Protein AF-A0A968VVR8-F1 (afdb_monomer)

Secondary structure (DSSP, 8-state):
----HHHHHHHTB-GGG-EEPTTS-EESSHHHHHHHHHHHHHHHHHHHHHH-TTS-HHHHHHHHHHHS-HHHHHHHHHHTTGGGT-B--SPTTT-SSHHHHHHHHHHHHH-

Foldseek 3Di:
DPQPVVLLLLLQEDPQNWDADPVRDIGHLQVLLVQLLVVLLVVLLVVLCVVVVPDDPVVSVVVSCVCDDQVNLLVVLVVVVSVVSHDHPDDPPPDSRSSSSSVSSNSSSVD

Nearest PDB structures (foldseek):
  3o2r-assembly2_D  TM=8.745E-01  e=1.462E-06  Campylobacter jejuni subsp. jejuni NCTC 11168 = ATCC 700819
  3rv1-assembly1_B  TM=8.371E-01  e=1.462E-06  Vanderwaltozyma polyspora DSM 70294
  3rv0-assembly1_A  TM=8.445E-01  e=2.412E-06  Vanderwaltozyma polyspora DSM 70294
  3rv1-assembly1_A  TM=8.880E-01  e=5.257E-06  Vanderwaltozyma polyspora DSM 70294
  7qh7-assembly1_c  TM=8.366E-01  e=3.165E-03  Homo sapiens

Solvent-accessible surface area (backbone atoms only — not comparable to full-atom values): 6135 Å² total; per-residue (Å²): 129,86,76,65,64,66,47,57,57,31,13,28,20,36,71,78,46,48,44,77,46,96,88,73,49,71,50,36,14,68,71,28,20,58,49,9,47,54,50,52,53,48,52,51,48,52,51,47,54,71,72,46,76,87,60,55,70,69,58,51,52,53,52,46,50,69,64,66,32,66,67,55,34,24,50,49,21,52,75,74,49,47,67,84,65,47,42,58,70,68,59,92,86,77,62,82,46,66,42,21,48,31,44,26,2,42,51,32,51,72,110

Radius of gyration: 15.8 Å; Cα contacts (8 Å, |Δi|>4): 145; chains: 1; bounding box: 34×26×45 Å

Structure (mmCIF, N/CA/C/O backbone):
data_AF-A0A968VVR8-F1
#
_entry.id   AF-A0A968VVR8-F1
#
loop_
_atom_site.group_PDB
_atom_site.id
_atom_site.type_symbol
_atom_site.label_atom_id
_atom_site.label_alt_id
_atom_site.label_comp_id
_atom_site.label_asym_id
_atom_site.label_entity_id
_atom_site.label_seq_id
_atom_site.pdbx_PDB_ins_code
_atom_site.Cartn_x
_atom_site.Cartn_y
_atom_site.Cartn_z
_atom_site.occupancy
_atom_site.B_iso_or_equiv
_atom_site.auth_seq_id
_atom_site.auth_comp_id
_atom_site.auth_asym_id
_atom_site.auth_atom_id
_atom_site.pdbx_PDB_model_num
ATOM 1 N N . MET A 1 1 ? -15.52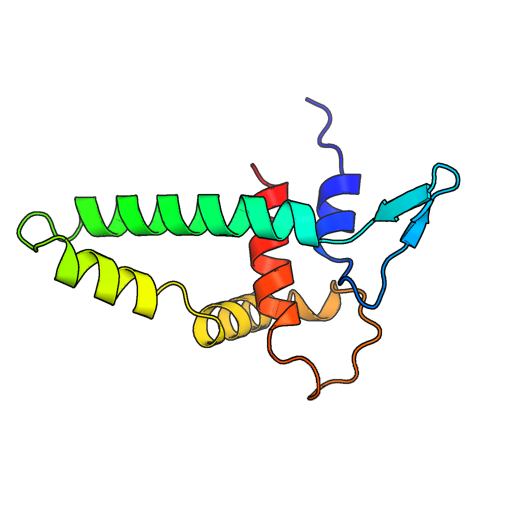3 4.588 -21.141 1.00 41.88 1 MET A N 1
ATOM 2 C CA . MET A 1 1 ? -14.152 5.095 -20.921 1.00 41.88 1 MET A CA 1
ATOM 3 C C . MET A 1 1 ? -13.198 3.975 -21.308 1.00 41.88 1 MET A C 1
ATOM 5 O O . MET A 1 1 ? -13.382 2.887 -20.772 1.00 41.88 1 MET A O 1
ATOM 9 N N . PRO A 1 2 ? -12.269 4.143 -22.263 1.00 47.47 2 PRO A N 1
ATOM 10 C CA . PRO A 1 2 ? -11.299 3.094 -22.547 1.00 47.47 2 PRO A CA 1
ATOM 11 C C . PRO A 1 2 ? -10.415 2.921 -21.311 1.00 47.47 2 PRO A C 1
ATOM 13 O O . PRO A 1 2 ? -9.684 3.829 -20.922 1.00 47.47 2 PRO A O 1
ATOM 16 N N . VAL A 1 3 ? -10.543 1.768 -20.659 1.00 59.25 3 VAL A N 1
ATOM 17 C CA . VAL A 1 3 ? -9.695 1.374 -19.537 1.00 59.25 3 VAL A CA 1
ATOM 18 C C . VAL A 1 3 ? -8.272 1.312 -20.080 1.00 59.25 3 VAL A C 1
ATOM 20 O O . VAL A 1 3 ? -7.976 0.490 -20.944 1.00 59.25 3 VAL A O 1
ATOM 23 N N . ASN A 1 4 ? -7.403 2.227 -19.653 1.00 70.38 4 ASN A N 1
ATOM 24 C CA . ASN A 1 4 ? -6.014 2.232 -20.090 1.00 70.38 4 ASN A CA 1
ATOM 25 C C . ASN A 1 4 ? -5.305 1.020 -19.477 1.00 70.38 4 ASN A C 1
ATOM 27 O O . ASN A 1 4 ? -4.697 1.116 -18.417 1.00 70.38 4 ASN A O 1
ATOM 31 N N . THR A 1 5 ? -5.367 -0.133 -20.146 1.00 77.56 5 THR A N 1
ATOM 32 C CA . THR A 1 5 ? -4.829 -1.411 -19.655 1.00 77.56 5 THR A CA 1
ATOM 33 C C . THR A 1 5 ? -3.334 -1.335 -19.318 1.00 77.56 5 THR A C 1
ATOM 35 O O . THR A 1 5 ? -2.819 -2.128 -18.530 1.00 77.56 5 THR A O 1
ATOM 38 N N . SER A 1 6 ? -2.621 -0.345 -19.872 1.00 85.00 6 SER A N 1
ATOM 39 C CA . SER A 1 6 ? -1.216 -0.085 -19.559 1.00 85.00 6 SER A CA 1
ATOM 40 C C . SER A 1 6 ? -0.984 0.293 -18.092 1.00 85.00 6 SER A C 1
ATOM 42 O O . SER A 1 6 ? 0.123 0.070 -17.593 1.00 85.00 6 SER A O 1
ATOM 44 N N . ILE A 1 7 ? -1.981 0.847 -17.392 1.00 89.75 7 ILE A N 1
ATOM 45 C CA . ILE A 1 7 ? -1.840 1.241 -15.984 1.00 89.75 7 ILE A CA 1
ATOM 46 C C . ILE A 1 7 ? -1.748 0.013 -15.069 1.00 89.75 7 ILE A C 1
ATOM 48 O O . ILE A 1 7 ? -0.841 -0.063 -14.244 1.00 89.75 7 ILE A O 1
ATOM 52 N N . TYR A 1 8 ? -2.558 -1.022 -15.319 1.00 91.25 8 TYR A N 1
ATOM 53 C CA . TYR A 1 8 ? -2.483 -2.295 -14.593 1.00 91.25 8 TYR A CA 1
ATOM 54 C C . TYR A 1 8 ? -1.161 -3.012 -14.843 1.00 91.25 8 TYR A C 1
ATOM 56 O O . TYR A 1 8 ? -0.550 -3.529 -13.916 1.00 91.25 8 TYR A O 1
ATOM 64 N N . ASN A 1 9 ? -0.660 -2.988 -16.081 1.00 91.81 9 ASN A N 1
ATOM 65 C CA . ASN A 1 9 ? 0.671 -3.525 -16.366 1.00 91.81 9 ASN A CA 1
ATOM 66 C C . ASN A 1 9 ? 1.764 -2.781 -15.586 1.00 91.81 9 ASN A C 1
ATOM 68 O O . ASN A 1 9 ? 2.722 -3.405 -15.138 1.00 91.81 9 ASN A O 1
ATOM 72 N N . THR A 1 10 ? 1.615 -1.465 -15.410 1.00 93.31 10 THR A N 1
ATOM 73 C CA . THR A 1 10 ? 2.560 -0.630 -14.655 1.00 93.31 10 THR A CA 1
ATOM 74 C C . THR A 1 10 ? 2.540 -0.954 -13.162 1.00 93.31 10 THR A C 1
ATOM 76 O O . THR A 1 10 ? 3.609 -1.017 -12.556 1.00 93.31 10 THR A O 1
ATOM 79 N N . ALA A 1 11 ? 1.368 -1.259 -12.592 1.00 95.19 11 ALA A N 1
ATOM 80 C CA . ALA A 1 11 ? 1.222 -1.659 -11.189 1.00 95.19 11 ALA A CA 1
ATOM 81 C C . ALA A 1 11 ? 2.085 -2.877 -10.809 1.00 95.19 11 ALA A C 1
ATOM 83 O O . ALA A 1 11 ? 2.526 -3.003 -9.669 1.00 95.19 11 ALA A O 1
ATOM 84 N N . PHE A 1 12 ? 2.389 -3.748 -11.776 1.00 94.44 12 PHE A N 1
ATOM 85 C CA . PHE A 1 12 ? 3.195 -4.950 -11.562 1.00 94.44 12 PHE A CA 1
ATOM 86 C C . PHE A 1 12 ? 4.684 -4.792 -11.911 1.00 94.44 12 PHE A C 1
ATOM 88 O O . PHE A 1 12 ? 5.421 -5.780 -11.887 1.00 94.44 12 PHE A O 1
ATOM 95 N N . ILE A 1 13 ? 5.167 -3.589 -12.239 1.00 94.38 13 ILE A N 1
ATOM 96 C CA . ILE A 1 13 ? 6.591 -3.340 -12.521 1.00 94.38 13 ILE A CA 1
ATOM 97 C C . ILE A 1 13 ? 7.255 -2.781 -11.266 1.00 94.38 13 ILE A C 1
ATOM 99 O O . ILE A 1 13 ? 7.192 -1.584 -11.003 1.00 94.38 13 ILE A O 1
ATOM 103 N N . HIS A 1 14 ? 7.947 -3.634 -10.513 1.00 94.06 14 HIS A N 1
ATOM 104 C CA . HIS A 1 14 ? 8.716 -3.184 -9.354 1.00 94.06 14 HIS A CA 1
ATOM 105 C C . HIS A 1 14 ? 9.866 -2.261 -9.791 1.00 94.06 14 HIS A C 1
ATOM 107 O O . HIS A 1 14 ? 10.481 -2.484 -10.838 1.00 94.06 14 HIS A O 1
ATOM 113 N N . LYS A 1 15 ? 10.248 -1.284 -8.957 1.00 91.75 15 LYS A N 1
ATOM 114 C CA . LYS A 1 15 ? 11.341 -0.334 -9.249 1.00 91.75 15 LYS A CA 1
ATOM 115 C C . LYS A 1 15 ? 12.653 -0.986 -9.685 1.00 91.75 15 LYS A C 1
ATOM 117 O O . LYS A 1 15 ? 13.359 -0.459 -10.545 1.00 91.75 15 LYS A O 1
ATOM 122 N N . SER A 1 16 ? 12.976 -2.173 -9.163 1.00 89.81 16 SER A N 1
ATOM 123 C CA . SER A 1 16 ? 14.185 -2.893 -9.581 1.00 89.81 16 SER A CA 1
ATOM 124 C C . SER A 1 16 ? 14.129 -3.351 -11.029 1.00 89.81 16 SER A C 1
ATOM 126 O O . SER A 1 16 ? 15.198 -3.576 -11.571 1.00 89.81 16 SER A O 1
ATOM 128 N N . ALA A 1 17 ? 12.942 -3.482 -11.631 1.00 92.38 17 ALA A N 1
ATOM 129 C CA . ALA A 1 17 ? 12.660 -3.867 -13.014 1.00 92.38 17 ALA A CA 1
ATOM 130 C C . ALA A 1 17 ? 12.180 -2.689 -13.886 1.00 92.38 17 ALA A C 1
ATOM 132 O O . ALA A 1 17 ? 11.670 -2.910 -14.982 1.00 92.38 17 ALA A O 1
ATOM 133 N N . SER A 1 18 ? 12.380 -1.456 -13.410 1.00 92.62 18 SER A N 1
ATOM 134 C CA . SER A 1 18 ? 12.016 -0.215 -14.095 1.00 92.62 18 SER A CA 1
ATOM 135 C C . SER A 1 18 ? 12.386 -0.203 -15.581 1.00 92.62 18 SER A C 1
ATOM 137 O O . SER A 1 18 ? 13.496 -0.605 -15.956 1.00 92.62 18 SER A O 1
ATOM 139 N N . ILE A 1 19 ? 11.471 0.313 -1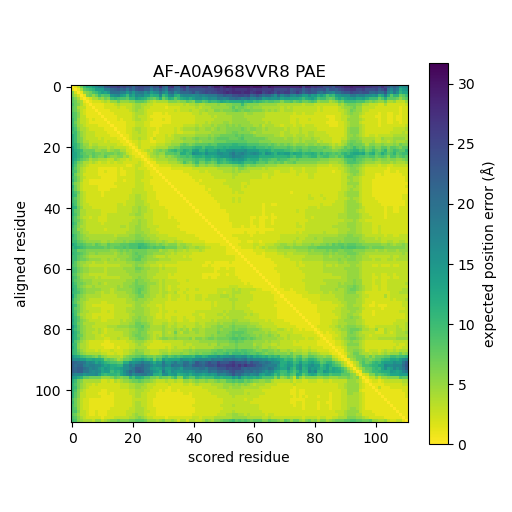6.404 1.00 92.12 19 ILE A N 1
ATOM 140 C CA . ILE A 1 19 ? 11.655 0.502 -17.848 1.00 92.12 19 ILE A CA 1
ATOM 141 C C . ILE A 1 19 ? 11.929 1.984 -18.109 1.00 92.12 19 ILE A C 1
ATOM 143 O O . ILE A 1 19 ? 11.118 2.832 -17.740 1.00 92.12 19 ILE A O 1
ATOM 147 N N . LYS A 1 20 ? 13.056 2.299 -18.754 1.00 91.50 20 LYS A N 1
ATOM 148 C CA . LYS A 1 20 ? 13.373 3.667 -19.186 1.00 91.50 20 LYS A CA 1
ATOM 149 C C . LYS A 1 20 ? 12.737 3.943 -20.545 1.00 91.50 20 LYS A C 1
ATOM 151 O O . LYS A 1 20 ? 12.929 3.165 -21.478 1.00 91.50 20 LYS A O 1
ATOM 156 N N . LYS A 1 21 ? 11.996 5.041 -20.653 1.00 88.88 21 LYS A N 1
ATOM 157 C CA . LYS A 1 21 ? 11.466 5.556 -21.918 1.00 88.88 21 LYS A CA 1
ATOM 158 C C . LYS A 1 21 ? 12.473 6.496 -22.590 1.00 88.88 21 LYS A C 1
ATOM 160 O O . LYS A 1 21 ? 13.404 6.990 -21.958 1.00 88.88 21 LYS A O 1
ATOM 165 N N . ALA A 1 22 ? 12.260 6.753 -23.881 1.00 86.38 22 ALA A N 1
ATOM 166 C CA . ALA A 1 22 ? 13.088 7.656 -24.684 1.00 86.38 22 ALA A CA 1
ATOM 167 C C . ALA A 1 22 ? 13.013 9.129 -24.229 1.00 86.38 22 ALA A C 1
ATOM 169 O O . ALA A 1 22 ? 13.946 9.886 -24.463 1.00 86.38 22 ALA A O 1
ATOM 170 N N . ASP A 1 23 ? 11.933 9.516 -23.549 1.00 88.12 23 ASP A N 1
ATOM 171 C CA . ASP A 1 23 ? 11.720 10.845 -22.959 1.00 88.12 23 ASP A CA 1
ATOM 172 C C . ASP A 1 23 ? 12.416 11.025 -21.592 1.00 88.12 23 ASP A C 1
ATOM 174 O O . ASP A 1 23 ? 12.259 12.059 -20.949 1.00 88.12 23 ASP A O 1
ATOM 178 N N . GLY A 1 24 ? 13.163 10.017 -21.122 1.00 84.19 24 GLY A N 1
ATOM 179 C CA . GLY A 1 24 ? 13.834 10.019 -19.821 1.00 84.19 24 GLY A CA 1
ATOM 180 C C . GLY A 1 24 ? 12.952 9.576 -18.649 1.00 84.19 24 GLY A C 1
ATOM 181 O O . GLY A 1 24 ? 13.473 9.341 -17.556 1.00 84.19 24 GLY A O 1
ATOM 182 N N . ASN A 1 25 ? 11.645 9.385 -18.857 1.00 86.81 25 ASN A N 1
ATOM 183 C CA . ASN A 1 25 ? 10.748 8.920 -17.805 1.00 86.81 25 ASN A CA 1
ATOM 184 C C . ASN A 1 25 ? 10.964 7.437 -17.495 1.00 86.81 25 ASN A C 1
ATOM 186 O O . ASN A 1 25 ? 11.275 6.614 -18.361 1.00 86.81 25 ASN A O 1
ATOM 190 N N . THR A 1 26 ? 10.746 7.082 -16.232 1.00 90.88 26 THR A N 1
ATOM 191 C CA . THR A 1 26 ? 10.839 5.702 -15.758 1.00 90.88 26 THR A CA 1
ATOM 192 C C . THR A 1 26 ? 9.446 5.144 -15.482 1.00 90.88 26 THR A C 1
ATOM 194 O O . THR A 1 26 ? 8.632 5.794 -14.833 1.00 90.88 26 THR A O 1
ATOM 197 N N . ILE A 1 27 ? 9.165 3.942 -15.988 1.00 92.88 27 ILE A N 1
ATOM 198 C CA . ILE A 1 27 ? 7.921 3.211 -15.729 1.00 92.88 27 ILE A CA 1
ATOM 199 C C . ILE A 1 27 ? 8.179 2.183 -14.633 1.00 92.88 27 ILE A C 1
ATOM 201 O O . ILE A 1 27 ? 8.952 1.240 -14.833 1.00 92.88 27 ILE A O 1
ATOM 205 N N . ASN A 1 28 ? 7.505 2.366 -13.505 1.00 94.69 28 ASN A N 1
ATOM 206 C CA . ASN A 1 28 ? 7.419 1.425 -12.399 1.00 94.69 28 ASN A CA 1
ATOM 207 C C . ASN A 1 28 ? 6.147 1.712 -11.578 1.00 94.69 28 ASN A C 1
ATOM 209 O O . ASN A 1 28 ? 5.378 2.623 -11.895 1.00 94.69 28 ASN A O 1
ATOM 213 N N . ASN A 1 29 ? 5.935 0.923 -10.534 1.00 95.56 29 ASN A N 1
ATOM 214 C CA . ASN A 1 29 ? 4.750 0.965 -9.696 1.00 95.56 29 ASN A CA 1
ATOM 215 C C . ASN A 1 29 ? 4.750 2.076 -8.628 1.00 95.56 29 ASN A C 1
ATOM 217 O O . ASN A 1 29 ? 3.704 2.290 -8.032 1.00 95.56 29 ASN A O 1
ATOM 221 N N . GLU A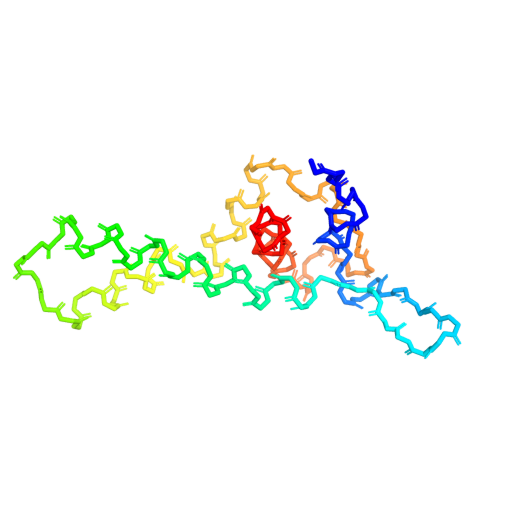 1 30 ? 5.843 2.815 -8.405 1.00 95.31 30 GLU A N 1
ATOM 222 C CA . GLU A 1 30 ? 6.009 3.689 -7.222 1.00 95.31 30 GLU A CA 1
ATOM 223 C C . GLU A 1 30 ? 4.947 4.801 -7.137 1.00 95.31 30 GLU A C 1
ATOM 225 O O . GLU A 1 30 ? 4.430 5.112 -6.067 1.00 95.31 30 GLU A O 1
ATOM 230 N N . ARG A 1 31 ? 4.559 5.390 -8.276 1.00 95.75 31 ARG A N 1
ATOM 231 C CA . ARG A 1 31 ? 3.502 6.421 -8.297 1.00 95.75 31 ARG A CA 1
ATOM 232 C C . ARG A 1 31 ? 2.113 5.856 -8.005 1.00 95.75 31 ARG A C 1
ATOM 234 O O . ARG A 1 31 ? 1.289 6.552 -7.421 1.00 95.75 31 ARG A O 1
ATOM 241 N N . LEU A 1 32 ? 1.852 4.630 -8.455 1.00 96.69 32 LEU A N 1
ATOM 242 C CA . LEU A 1 32 ? 0.584 3.946 -8.211 1.00 96.69 32 LEU A CA 1
ATOM 243 C C . LEU A 1 32 ? 0.518 3.430 -6.775 1.00 96.69 32 LEU A C 1
ATOM 245 O O . LEU A 1 32 ? -0.536 3.510 -6.162 1.00 96.69 32 LEU A O 1
ATOM 249 N N . GLU A 1 33 ? 1.638 2.948 -6.239 1.00 96.88 33 GLU A N 1
ATOM 250 C CA . GLU A 1 33 ? 1.799 2.558 -4.837 1.00 96.88 33 GLU A CA 1
ATOM 251 C C . GLU A 1 33 ? 1.454 3.728 -3.912 1.00 96.88 33 GLU A C 1
ATOM 253 O O . GLU A 1 33 ? 0.599 3.579 -3.048 1.00 96.88 33 GLU A O 1
ATOM 258 N N . PHE A 1 34 ? 2.021 4.915 -4.161 1.00 96.69 34 PHE A N 1
ATOM 259 C CA . PHE A 1 34 ? 1.713 6.127 -3.395 1.00 96.69 34 PHE A CA 1
ATOM 260 C C . PHE A 1 34 ? 0.212 6.467 -3.383 1.00 96.69 34 PHE A C 1
ATOM 262 O O . PHE A 1 34 ? -0.355 6.763 -2.333 1.00 96.69 34 PHE A O 1
ATOM 269 N N . LEU A 1 35 ? -0.444 6.421 -4.548 1.00 97.44 35 LEU A N 1
ATOM 270 C CA . LEU A 1 35 ? -1.884 6.672 -4.650 1.00 97.44 35 LEU A CA 1
ATOM 271 C C . LEU A 1 35 ? -2.693 5.583 -3.928 1.00 97.44 35 LEU A C 1
ATOM 273 O O . LEU A 1 35 ? -3.641 5.881 -3.202 1.00 97.44 35 LEU A O 1
ATOM 277 N N . GLY A 1 36 ? -2.311 4.325 -4.124 1.00 97.56 36 GLY A N 1
ATOM 278 C CA . GLY A 1 36 ? -2.979 3.167 -3.550 1.00 97.56 36 GLY A CA 1
ATOM 279 C C . GLY A 1 36 ? -2.897 3.099 -2.030 1.00 97.56 36 GLY A C 1
ATOM 280 O O . GLY A 1 36 ? -3.896 2.762 -1.404 1.00 97.56 36 GLY A O 1
ATOM 281 N N . ASP 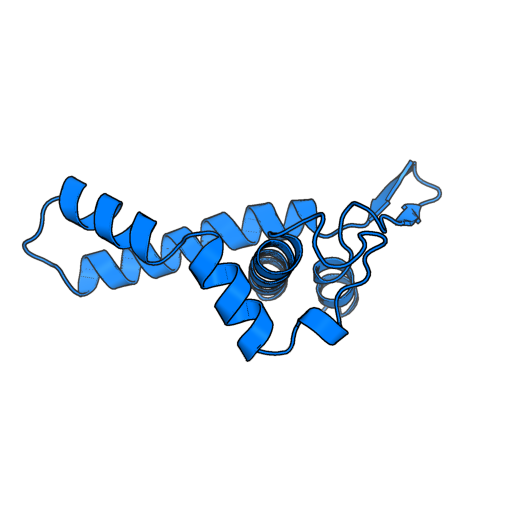A 1 37 ? -1.758 3.464 -1.439 1.00 96.31 37 ASP A N 1
ATOM 282 C CA . ASP A 1 37 ? -1.578 3.565 0.016 1.00 96.31 37 ASP A CA 1
ATOM 283 C C . ASP A 1 37 ? -2.555 4.585 0.623 1.00 96.31 37 ASP A C 1
ATOM 285 O O . ASP A 1 37 ? -3.297 4.269 1.556 1.00 96.31 37 ASP A O 1
ATOM 289 N N . ALA A 1 38 ? -2.662 5.775 0.021 1.00 97.06 38 ALA A N 1
ATOM 290 C CA . ALA A 1 38 ? -3.596 6.805 0.473 1.00 97.06 38 ALA A CA 1
ATOM 291 C C . ALA A 1 38 ? -5.066 6.358 0.365 1.00 97.06 38 ALA A C 1
ATOM 293 O O . ALA A 1 38 ? -5.863 6.591 1.281 1.00 97.06 38 ALA A O 1
ATOM 294 N N . ILE A 1 39 ? -5.433 5.690 -0.734 1.00 97.38 39 ILE A N 1
ATOM 295 C CA . ILE A 1 39 ? -6.788 5.156 -0.937 1.00 97.38 39 ILE A CA 1
ATOM 296 C C . ILE A 1 39 ? -7.087 4.060 0.084 1.00 97.38 39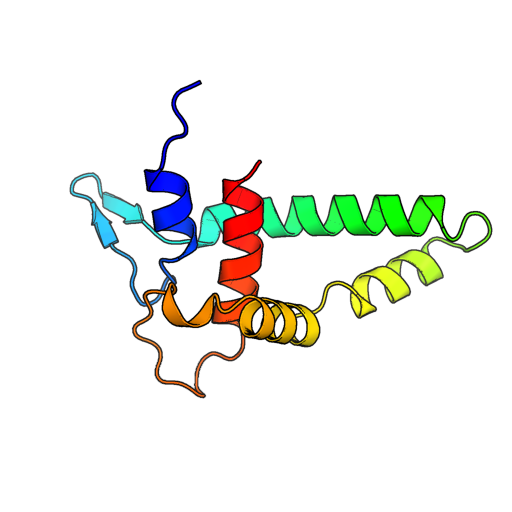 ILE A C 1
ATOM 298 O O . ILE A 1 39 ? -8.115 4.115 0.758 1.00 97.38 39 ILE A O 1
ATOM 302 N N . LEU A 1 40 ? -6.190 3.084 0.235 1.00 96.50 40 LEU A N 1
ATOM 303 C CA . LEU A 1 40 ? -6.356 1.984 1.178 1.00 96.50 40 LEU A CA 1
ATOM 304 C C . LEU A 1 40 ? -6.483 2.505 2.613 1.00 96.50 40 LEU A C 1
ATOM 306 O O . LEU A 1 40 ? -7.391 2.100 3.341 1.00 96.50 40 LEU A O 1
ATOM 310 N N . GLY A 1 41 ? -5.618 3.444 3.001 1.00 96.00 41 GLY A N 1
ATOM 311 C CA . GLY A 1 41 ? -5.671 4.096 4.303 1.00 96.00 41 GLY A CA 1
ATOM 312 C C . GLY A 1 41 ? -6.994 4.824 4.542 1.00 96.00 41 GLY A C 1
ATOM 313 O O . GLY A 1 41 ? -7.530 4.755 5.649 1.00 96.00 41 GLY A O 1
ATOM 314 N N . SER A 1 42 ? -7.550 5.463 3.509 1.00 96.56 42 SER A N 1
ATOM 315 C CA . SER A 1 42 ? -8.839 6.163 3.582 1.00 96.56 42 SER A CA 1
ATOM 316 C C . SER A 1 42 ? -10.011 5.195 3.746 1.00 96.56 42 SER A C 1
ATOM 318 O O . SER A 1 42 ? -10.832 5.383 4.639 1.00 96.56 42 SER A O 1
ATOM 320 N N . VAL A 1 43 ? -10.053 4.120 2.952 1.00 96.94 43 VAL A N 1
ATOM 321 C CA . VAL A 1 43 ? -11.101 3.086 3.036 1.00 96.94 43 VAL A CA 1
ATOM 322 C C . VAL A 1 43 ? -11.085 2.396 4.402 1.00 96.94 43 VAL A C 1
ATOM 324 O O . VAL A 1 43 ? -12.131 2.204 5.020 1.00 96.94 43 VAL A O 1
ATOM 327 N N . VAL A 1 44 ? -9.901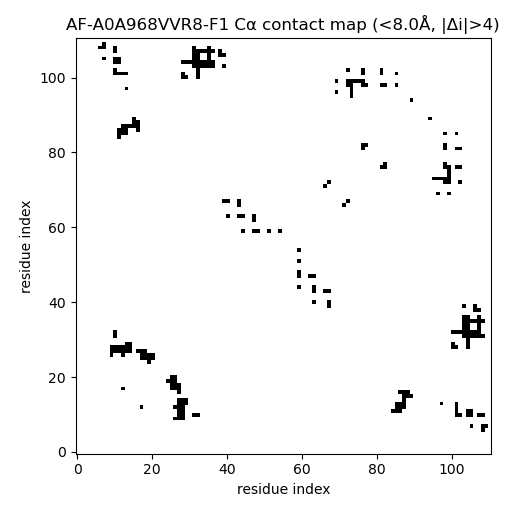 2.048 4.917 1.00 96.81 44 VAL A N 1
ATOM 328 C CA . VAL A 1 44 ? -9.786 1.427 6.246 1.00 96.81 44 VAL A CA 1
ATOM 329 C C . VAL A 1 44 ? -10.166 2.413 7.351 1.00 96.81 44 VAL A C 1
ATOM 331 O O . VAL A 1 44 ? -10.845 2.019 8.298 1.00 96.81 44 VAL A O 1
ATOM 334 N N . ALA A 1 45 ? -9.780 3.687 7.239 1.00 96.69 45 ALA A N 1
ATOM 335 C CA . ALA A 1 45 ? -10.183 4.712 8.198 1.00 96.69 45 ALA A CA 1
ATOM 336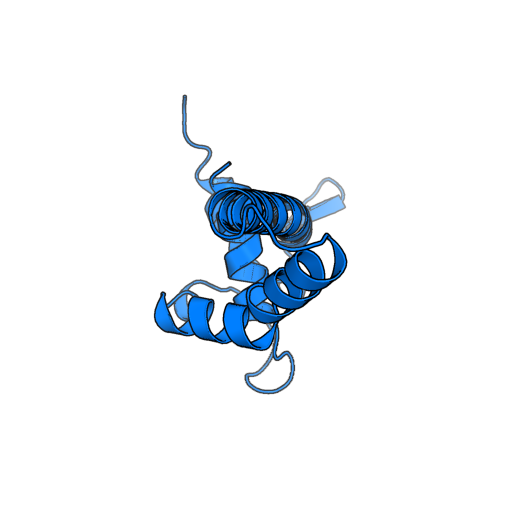 C C . ALA A 1 45 ? -11.708 4.905 8.222 1.00 96.69 45 ALA A C 1
ATOM 338 O O . ALA A 1 45 ? -12.293 4.924 9.302 1.00 96.69 45 ALA A O 1
ATOM 339 N N . GLU A 1 46 ? -12.359 4.974 7.058 1.00 97.38 46 GLU A N 1
ATOM 340 C CA . GLU A 1 46 ? -13.820 5.063 6.947 1.00 97.38 46 GLU A CA 1
ATOM 341 C C . GLU A 1 46 ? -14.508 3.839 7.570 1.00 97.38 46 GLU A C 1
ATOM 343 O O . GLU A 1 46 ? -15.446 3.977 8.360 1.00 97.38 46 GLU A O 1
ATOM 348 N N . MET A 1 47 ? -14.018 2.633 7.267 1.00 97.75 47 MET A N 1
ATOM 349 C CA . MET A 1 47 ? -14.532 1.395 7.852 1.00 97.75 47 MET A CA 1
ATOM 350 C C . MET A 1 47 ? -14.426 1.415 9.384 1.00 97.75 47 MET A C 1
ATOM 352 O O . MET A 1 47 ? -15.401 1.103 10.073 1.00 97.75 47 MET A O 1
ATOM 356 N N . LEU A 1 48 ? -13.266 1.790 9.930 1.00 97.94 48 LEU A N 1
ATOM 357 C CA . LEU A 1 48 ? -13.033 1.845 11.374 1.00 97.94 48 LEU A CA 1
ATOM 358 C C . LEU A 1 48 ? -13.891 2.915 12.054 1.00 97.94 48 LEU A C 1
ATOM 360 O O . LEU A 1 48 ? -14.505 2.622 13.079 1.00 97.94 48 LEU A O 1
ATOM 364 N N . PHE A 1 49 ? -13.995 4.106 11.460 1.00 97.12 49 PHE A N 1
ATOM 365 C CA . PHE A 1 49 ? -14.838 5.198 11.951 1.00 97.12 49 PHE A CA 1
ATOM 366 C C . PHE A 1 49 ? -16.308 4.769 12.073 1.00 97.12 49 PHE A C 1
ATOM 368 O O . PHE A 1 49 ? -16.954 4.995 13.096 1.00 97.12 49 PHE A O 1
ATOM 375 N N . ASN A 1 50 ? -16.826 4.076 11.055 1.00 97.50 50 ASN A N 1
ATOM 376 C CA . ASN A 1 50 ? -18.210 3.606 11.041 1.00 97.50 50 ASN A CA 1
ATOM 377 C C . ASN A 1 50 ? -18.464 2.425 11.991 1.00 97.50 50 ASN A C 1
ATOM 379 O O . ASN A 1 50 ? -19.570 2.311 12.532 1.00 97.50 50 ASN A O 1
ATOM 383 N N . THR A 1 51 ? -17.461 1.563 12.189 1.00 97.69 51 THR A N 1
ATOM 384 C CA . THR A 1 51 ? -17.549 0.350 13.021 1.00 97.69 51 THR A CA 1
ATOM 385 C C . THR A 1 51 ? -17.401 0.660 14.512 1.00 97.69 51 THR A C 1
ATOM 387 O O . THR A 1 51 ? -18.154 0.134 15.329 1.00 97.69 51 THR A O 1
ATOM 390 N N . TYR A 1 52 ? -16.469 1.542 14.883 1.00 96.94 52 TYR A N 1
ATOM 391 C CA . TYR A 1 52 ? -16.098 1.834 16.272 1.00 96.94 52 TYR A CA 1
ATOM 392 C C . TYR A 1 52 ? -16.494 3.257 16.692 1.00 96.94 52 TYR A C 1
ATOM 394 O O . TYR A 1 52 ? -15.669 4.039 17.153 1.00 96.94 52 TYR A O 1
ATOM 402 N N . ARG A 1 53 ? -17.788 3.582 16.586 1.00 95.31 53 ARG A N 1
ATOM 403 C CA . ARG A 1 53 ? -18.337 4.947 16.768 1.00 95.31 53 ARG A CA 1
ATOM 404 C C . ARG A 1 53 ? -18.098 5.608 18.135 1.00 95.31 53 ARG A C 1
ATOM 406 O O . ARG A 1 53 ? -18.354 6.798 18.280 1.00 95.31 53 ARG A O 1
ATOM 413 N N . HIS A 1 54 ? -17.683 4.844 19.143 1.00 96.56 54 HIS A N 1
ATOM 414 C CA . HIS A 1 54 ? -17.480 5.318 20.519 1.00 96.56 54 HIS A CA 1
ATOM 415 C C . HIS A 1 54 ? -16.016 5.286 20.965 1.00 96.56 54 HIS A C 1
ATOM 417 O O . HIS A 1 54 ? -15.736 5.560 22.128 1.00 96.56 54 HIS A O 1
ATOM 423 N N . GLN A 1 55 ? -15.101 4.903 20.075 1.00 97.88 55 GLN A N 1
ATOM 424 C CA . GLN A 1 55 ? -13.675 4.857 20.373 1.00 97.88 55 GLN A CA 1
ATOM 425 C C . GLN A 1 55 ? -13.007 6.181 20.002 1.00 97.88 55 GLN A C 1
ATOM 427 O O . GLN A 1 55 ? -13.488 6.909 19.132 1.00 97.88 55 GLN A O 1
ATOM 432 N N . ASP A 1 56 ? -11.907 6.494 20.679 1.00 97.56 56 ASP A N 1
ATOM 433 C CA . ASP A 1 56 ? -11.131 7.700 20.413 1.00 97.56 56 ASP A CA 1
ATOM 434 C C . ASP A 1 56 ? -10.214 7.557 19.185 1.00 97.56 56 ASP A C 1
ATOM 436 O O . ASP A 1 56 ? -10.035 6.477 18.616 1.00 97.56 56 ASP A O 1
ATOM 440 N N . GLU A 1 57 ? -9.632 8.678 18.754 1.00 96.88 57 GLU A N 1
ATOM 441 C CA . GLU A 1 57 ? -8.718 8.720 17.608 1.00 96.88 57 GLU A CA 1
ATOM 442 C C . GLU A 1 57 ? -7.492 7.817 17.806 1.00 96.88 57 GLU A C 1
ATOM 444 O O . GLU A 1 57 ? -7.086 7.141 16.859 1.00 96.88 57 GLU A O 1
ATOM 449 N N . GLY A 1 58 ? -6.960 7.728 19.029 1.00 97.81 58 GLY A N 1
ATOM 450 C CA . GLY A 1 58 ? -5.792 6.905 19.335 1.00 97.81 58 GLY A CA 1
ATOM 451 C C . GLY A 1 58 ? -6.061 5.419 19.094 1.00 97.81 58 GLY A C 1
ATOM 452 O O . GLY A 1 58 ? -5.268 4.742 18.435 1.00 97.81 58 GLY A O 1
ATOM 453 N N . PHE A 1 59 ? -7.214 4.923 19.550 1.00 97.62 59 PHE A N 1
ATOM 454 C CA . PHE A 1 59 ? -7.675 3.564 19.278 1.00 97.62 59 PHE A CA 1
ATOM 455 C C . PHE A 1 59 ? -7.858 3.315 17.775 1.00 97.62 59 PHE A C 1
ATOM 457 O O . PHE A 1 59 ? -7.409 2.289 17.256 1.00 97.62 59 PHE A O 1
ATOM 464 N N . LEU A 1 60 ? -8.496 4.246 17.055 1.00 97.75 60 LEU A N 1
ATOM 465 C CA . LEU A 1 60 ? -8.712 4.117 15.609 1.00 97.75 60 LEU A CA 1
ATOM 466 C C . LEU A 1 60 ? -7.383 4.069 14.840 1.00 97.75 60 LEU A C 1
ATOM 468 O O . LEU A 1 60 ? -7.222 3.244 13.937 1.00 97.75 60 LEU A O 1
ATOM 472 N N . THR A 1 61 ? -6.416 4.908 15.215 1.00 96.38 61 THR A N 1
ATOM 473 C CA . THR A 1 61 ? -5.083 4.955 14.603 1.00 96.38 61 THR A CA 1
ATOM 474 C C . THR A 1 61 ? -4.269 3.688 14.895 1.00 96.38 61 THR A C 1
ATOM 476 O O . THR A 1 61 ? -3.627 3.158 13.979 1.00 96.38 61 THR A O 1
ATOM 479 N N . ASP A 1 62 ? -4.336 3.142 16.113 1.00 97.12 62 ASP A N 1
ATOM 480 C CA . ASP A 1 62 ? -3.707 1.859 16.463 1.00 97.12 62 ASP A CA 1
ATOM 481 C C . ASP A 1 62 ? -4.315 0.697 15.657 1.00 97.12 62 ASP A C 1
ATOM 483 O O . ASP A 1 62 ? -3.601 -0.074 15.009 1.00 97.12 62 ASP A O 1
ATOM 487 N N . MET A 1 63 ? -5.648 0.619 15.595 1.00 96.94 63 MET A N 1
ATOM 488 C CA . MET A 1 63 ? -6.351 -0.392 14.801 1.00 96.94 63 MET A CA 1
ATOM 489 C C . MET A 1 63 ? -6.031 -0.288 13.310 1.00 96.94 63 MET A C 1
ATOM 491 O O . MET A 1 63 ? -5.763 -1.304 12.665 1.00 96.94 63 MET A O 1
ATOM 495 N N . ARG A 1 64 ? -5.996 0.928 12.755 1.00 95.94 64 ARG A N 1
ATOM 496 C CA . ARG A 1 64 ? -5.613 1.145 11.356 1.00 95.94 64 ARG A CA 1
ATOM 497 C C . ARG A 1 64 ? -4.201 0.638 11.091 1.00 95.94 64 ARG A C 1
ATOM 499 O O . ARG A 1 64 ? -4.000 -0.063 10.106 1.00 95.94 64 ARG A O 1
ATOM 506 N N . SER A 1 65 ? -3.255 0.932 11.981 1.00 94.88 65 SER A N 1
ATOM 507 C CA . SER A 1 65 ? -1.857 0.499 11.850 1.00 94.88 65 SER A CA 1
ATOM 508 C C . SER A 1 65 ? -1.707 -1.024 11.942 1.00 94.88 65 SER A C 1
ATOM 510 O O . SER A 1 65 ? -0.823 -1.600 11.317 1.00 94.88 65 SER A O 1
ATOM 512 N N . LYS A 1 66 ? -2.592 -1.706 12.678 1.00 94.25 66 LYS A N 1
ATOM 513 C CA . LYS A 1 66 ? -2.638 -3.177 12.739 1.00 94.25 66 LYS A CA 1
ATOM 514 C C . LYS A 1 66 ? -3.231 -3.809 11.482 1.00 94.25 66 LYS A C 1
ATOM 516 O O . LYS A 1 66 ? -2.797 -4.891 11.102 1.00 94.25 66 LYS A O 1
ATOM 521 N N . ILE A 1 67 ? -4.198 -3.161 10.839 1.00 92.56 67 ILE A N 1
ATOM 522 C CA . ILE A 1 67 ? -4.846 -3.671 9.619 1.00 92.56 67 ILE A CA 1
ATOM 523 C C . ILE A 1 67 ? -3.993 -3.375 8.381 1.00 92.56 67 ILE A C 1
ATOM 525 O O . ILE A 1 67 ? -3.771 -4.256 7.552 1.00 92.56 67 ILE A O 1
ATOM 529 N N . VAL A 1 68 ? -3.501 -2.143 8.262 1.00 93.75 68 VAL A N 1
ATOM 530 C CA . VAL A 1 68 ? -2.672 -1.678 7.146 1.00 93.75 68 VAL A CA 1
ATOM 531 C C . VAL A 1 68 ? -1.219 -1.691 7.594 1.00 93.75 68 VAL A C 1
ATOM 533 O O . VAL A 1 68 ? -0.653 -0.679 7.999 1.00 93.75 68 VAL A O 1
ATOM 536 N N . ASN A 1 69 ? -0.611 -2.874 7.546 1.00 93.38 69 ASN A N 1
ATOM 537 C CA . ASN A 1 6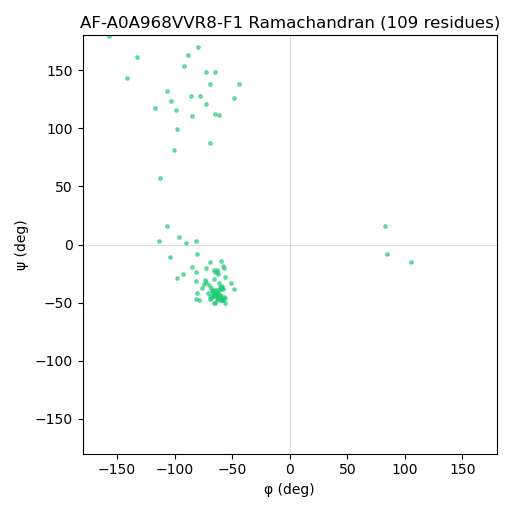9 ? 0.820 -3.028 7.766 1.00 93.38 69 ASN A CA 1
ATOM 538 C C . ASN A 1 69 ? 1.458 -3.904 6.690 1.00 93.38 69 ASN A C 1
ATOM 540 O O . ASN A 1 69 ? 0.798 -4.686 6.005 1.00 93.38 69 ASN A O 1
ATOM 544 N N . ARG A 1 70 ? 2.782 -3.794 6.571 1.00 92.00 70 ARG A N 1
ATOM 545 C CA . ARG A 1 70 ? 3.545 -4.473 5.520 1.00 92.00 70 ARG A CA 1
ATOM 546 C C . ARG A 1 70 ? 3.410 -5.996 5.571 1.00 92.00 70 ARG A C 1
ATOM 548 O O . ARG A 1 70 ? 3.369 -6.614 4.514 1.00 92.00 70 ARG A O 1
ATOM 555 N N . GLU A 1 71 ? 3.333 -6.614 6.747 1.00 92.06 71 GLU A N 1
ATOM 556 C CA . GLU A 1 71 ? 3.171 -8.069 6.867 1.00 92.06 71 GLU A CA 1
ATOM 557 C C . GLU A 1 71 ? 1.814 -8.519 6.314 1.00 92.06 71 GLU A C 1
ATOM 559 O O . GLU A 1 71 ? 1.765 -9.349 5.405 1.00 92.06 71 GLU A O 1
ATOM 564 N N . VAL A 1 72 ? 0.731 -7.872 6.752 1.00 93.06 72 VAL A N 1
ATOM 565 C CA . VAL A 1 72 ? -0.637 -8.149 6.289 1.00 93.06 72 VAL A CA 1
ATOM 566 C C . VAL A 1 72 ? -0.776 -7.922 4.783 1.00 93.06 72 VAL A C 1
ATOM 568 O O . VAL A 1 72 ? -1.353 -8.757 4.086 1.00 93.06 72 VAL A O 1
ATOM 571 N N . LEU A 1 73 ? -0.215 -6.833 4.249 1.00 93.44 73 LEU A N 1
ATOM 572 C CA . LEU A 1 73 ? -0.283 -6.533 2.815 1.00 93.44 73 LEU A CA 1
ATOM 573 C C . LEU A 1 73 ? 0.503 -7.534 1.970 1.00 93.44 73 LEU A C 1
ATOM 575 O O . LEU A 1 73 ? 0.028 -7.960 0.916 1.00 93.44 73 LEU A O 1
ATOM 579 N N . ASN A 1 74 ? 1.682 -7.954 2.429 1.00 91.88 74 ASN A N 1
ATOM 580 C CA . ASN A 1 74 ? 2.466 -8.980 1.744 1.00 91.88 74 ASN A CA 1
ATOM 581 C C . ASN A 1 74 ? 1.747 -10.331 1.726 1.00 91.88 74 ASN A C 1
ATOM 583 O O . ASN A 1 74 ? 1.758 -11.020 0.698 1.00 91.88 74 ASN A O 1
ATOM 587 N N . ASP A 1 75 ? 1.114 -10.694 2.839 1.00 92.12 75 ASP A N 1
ATOM 588 C CA . ASP A 1 75 ? 0.323 -11.914 2.960 1.00 92.12 75 ASP A CA 1
ATOM 589 C C . ASP A 1 75 ? -0.915 -11.869 2.069 1.00 92.12 75 ASP A C 1
ATOM 591 O O . ASP A 1 75 ? -1.192 -12.828 1.343 1.00 92.12 75 ASP A O 1
ATOM 595 N N . LEU A 1 76 ? -1.633 -10.746 2.052 1.00 91.94 76 LEU A N 1
ATOM 596 C CA . LEU A 1 76 ? -2.792 -10.552 1.188 1.00 91.94 76 LEU A CA 1
ATOM 597 C C . LEU A 1 76 ? -2.394 -10.626 -0.291 1.00 91.94 76 LEU A C 1
ATOM 599 O O . LEU A 1 76 ? -2.994 -11.383 -1.054 1.00 91.94 76 LEU A O 1
ATOM 603 N N . ALA A 1 77 ? -1.324 -9.937 -0.687 1.00 92.00 77 ALA A N 1
ATOM 604 C CA . ALA A 1 77 ? -0.791 -9.990 -2.045 1.00 92.00 77 ALA A CA 1
ATOM 605 C C . ALA A 1 77 ? -0.380 -11.416 -2.464 1.00 92.00 77 ALA A C 1
ATOM 607 O O . ALA A 1 77 ? -0.557 -11.812 -3.622 1.00 92.00 77 ALA A O 1
ATOM 608 N N . ALA A 1 78 ? 0.153 -12.211 -1.529 1.00 89.12 78 ALA A N 1
ATOM 609 C CA . ALA A 1 78 ? 0.477 -13.613 -1.764 1.00 89.12 78 ALA A CA 1
ATOM 610 C C . ALA A 1 78 ? -0.781 -14.477 -1.942 1.00 89.12 78 ALA A C 1
ATOM 612 O O . ALA A 1 78 ? -0.830 -15.268 -2.885 1.00 89.12 78 ALA A O 1
ATOM 613 N N . ARG A 1 79 ? -1.803 -14.294 -1.094 1.00 91.19 79 ARG A N 1
ATOM 614 C CA . ARG A 1 79 ? -3.089 -15.015 -1.165 1.00 91.19 79 ARG A CA 1
ATOM 615 C C . ARG A 1 79 ? -3.860 -14.715 -2.449 1.00 91.19 79 ARG A C 1
ATOM 617 O O . ARG A 1 79 ? -4.417 -15.629 -3.045 1.00 91.19 79 ARG A O 1
ATOM 624 N N . VAL A 1 80 ? -3.832 -13.464 -2.908 1.00 90.06 80 VAL A N 1
ATOM 625 C CA . VAL A 1 80 ? -4.428 -13.035 -4.188 1.00 90.06 80 VAL A CA 1
ATOM 626 C C . VAL A 1 80 ? -3.650 -13.590 -5.395 1.00 90.06 80 VAL A C 1
ATOM 628 O O . VAL A 1 80 ? -4.152 -13.614 -6.515 1.00 90.06 80 VAL A O 1
ATOM 631 N N . GLY A 1 81 ? -2.425 -14.084 -5.194 1.00 89.69 81 GLY A N 1
ATOM 632 C CA . GLY A 1 81 ? -1.617 -14.681 -6.257 1.00 89.69 81 GLY A CA 1
ATOM 633 C C . GLY A 1 81 ? -0.844 -13.667 -7.106 1.00 89.69 81 GLY A C 1
ATOM 634 O O . GLY A 1 81 ? -0.317 -14.033 -8.160 1.00 89.69 81 GLY A O 1
ATOM 635 N N . LEU A 1 82 ? -0.698 -12.420 -6.636 1.00 89.12 82 LEU A N 1
ATOM 636 C CA . LEU A 1 82 ? -0.041 -11.339 -7.385 1.00 89.12 82 LEU A CA 1
ATOM 637 C C . LEU A 1 82 ? 1.435 -11.620 -7.676 1.00 89.12 82 LEU A C 1
ATOM 639 O O . LEU A 1 82 ? 1.972 -11.116 -8.658 1.00 89.12 82 LEU A O 1
ATOM 643 N N . LYS A 1 83 ? 2.089 -12.480 -6.880 1.00 86.81 83 LYS A N 1
ATOM 644 C CA . LYS A 1 83 ? 3.508 -12.839 -7.054 1.00 86.81 83 LYS A CA 1
ATOM 645 C C . LYS A 1 83 ? 3.850 -13.220 -8.500 1.00 86.81 83 LYS A C 1
ATOM 647 O O . LYS A 1 83 ? 4.921 -12.867 -8.976 1.00 86.81 83 LYS A O 1
ATOM 652 N N . LYS A 1 84 ? 2.955 -13.931 -9.194 1.00 87.88 84 LYS A N 1
ATOM 653 C CA . LYS A 1 84 ? 3.188 -14.411 -10.568 1.00 87.88 84 LYS A CA 1
ATOM 654 C C . LYS A 1 84 ? 3.141 -13.297 -11.618 1.00 87.88 84 LYS A C 1
ATOM 656 O O . LYS A 1 84 ? 3.649 -13.487 -12.716 1.00 87.88 84 LYS A O 1
ATOM 661 N N . LEU A 1 85 ? 2.524 -12.164 -11.290 1.00 91.00 85 LEU A N 1
ATOM 662 C CA . LEU A 1 85 ? 2.348 -11.025 -12.191 1.00 91.00 85 LEU A CA 1
ATOM 663 C C . LEU A 1 85 ? 3.481 -10.002 -12.051 1.00 91.00 85 LEU A C 1
ATOM 665 O O . LEU A 1 85 ? 3.776 -9.277 -13.000 1.00 91.00 85 LEU A O 1
ATOM 669 N N . ILE A 1 86 ? 4.135 -9.958 -10.885 1.00 91.94 86 ILE A N 1
ATOM 670 C CA . ILE A 1 86 ? 5.144 -8.945 -10.570 1.00 91.94 86 ILE A CA 1
ATOM 671 C C . ILE A 1 86 ? 6.435 -9.189 -11.353 1.00 91.94 86 ILE A C 1
ATOM 673 O O . ILE A 1 86 ? 7.121 -10.199 -11.193 1.00 91.94 86 ILE A O 1
ATOM 677 N N . ARG A 1 87 ? 6.823 -8.192 -12.146 1.00 92.62 87 ARG A N 1
ATOM 678 C CA . ARG A 1 87 ? 8.126 -8.115 -12.804 1.00 92.62 87 ARG A CA 1
ATOM 679 C C . ARG A 1 87 ? 9.119 -7.498 -11.831 1.00 92.62 87 ARG A C 1
ATOM 681 O O . ARG A 1 87 ? 9.050 -6.310 -11.526 1.00 92.62 87 ARG A O 1
ATOM 688 N N . THR A 1 88 ? 10.059 -8.301 -11.345 1.00 89.50 88 THR A N 1
ATOM 689 C CA . THR A 1 88 ? 11.097 -7.852 -10.413 1.00 89.50 88 THR A CA 1
ATOM 690 C C . THR A 1 88 ? 12.436 -8.510 -10.723 1.00 89.50 88 THR A C 1
ATOM 692 O O . THR A 1 88 ? 12.501 -9.679 -11.092 1.00 89.50 88 THR A O 1
ATOM 695 N N . ARG A 1 89 ? 13.527 -7.752 -10.561 1.00 87.31 89 ARG A N 1
ATOM 696 C CA . ARG A 1 89 ? 14.904 -8.281 -10.563 1.00 87.31 89 ARG A CA 1
ATOM 697 C C . ARG A 1 89 ? 15.383 -8.674 -9.160 1.00 87.31 89 ARG A C 1
ATOM 699 O O . ARG A 1 89 ? 16.531 -9.080 -8.989 1.00 87.31 89 ARG A O 1
ATOM 706 N N . VAL A 1 90 ? 14.537 -8.522 -8.137 1.00 80.44 90 VAL A N 1
ATOM 707 C CA . VAL A 1 90 ? 14.887 -8.908 -6.767 1.00 80.44 90 VAL A CA 1
ATOM 708 C C . VAL A 1 90 ? 14.772 -10.423 -6.621 1.00 80.44 90 VAL A C 1
ATOM 710 O O . VAL A 1 90 ? 13.737 -10.999 -6.938 1.00 80.44 90 VAL A O 1
ATOM 713 N N . LYS A 1 91 ? 15.828 -11.067 -6.115 1.00 73.44 91 LYS A N 1
ATOM 714 C CA . LYS A 1 91 ? 15.782 -12.486 -5.739 1.00 73.44 91 LYS A CA 1
ATOM 715 C C . LYS A 1 91 ? 14.897 -12.664 -4.502 1.00 73.44 91 LYS A C 1
ATOM 717 O O . LYS A 1 91 ? 14.995 -11.863 -3.565 1.00 73.44 91 LYS A O 1
ATOM 722 N N . ASP A 1 92 ? 14.070 -13.710 -4.499 1.00 65.12 92 ASP A N 1
ATOM 723 C CA . ASP A 1 92 ? 13.223 -14.069 -3.356 1.00 65.12 92 ASP A CA 1
ATOM 724 C C . ASP A 1 92 ? 14.059 -14.076 -2.058 1.00 65.12 92 ASP A C 1
ATOM 726 O O . ASP A 1 92 ? 15.127 -14.684 -1.997 1.00 65.12 92 ASP A O 1
ATOM 730 N N . GLY A 1 93 ? 13.606 -13.321 -1.048 1.00 59.47 93 GLY A N 1
ATOM 731 C CA . GLY A 1 93 ? 14.268 -13.184 0.257 1.00 59.47 93 GLY A CA 1
ATOM 732 C C . GLY A 1 93 ? 15.003 -11.860 0.520 1.00 59.47 93 GLY A C 1
ATOM 733 O O . GLY A 1 93 ? 15.279 -11.570 1.681 1.00 59.47 93 GLY A O 1
ATOM 734 N N . ARG A 1 94 ? 15.288 -11.024 -0.497 1.00 59.31 94 ARG A N 1
ATOM 735 C CA . ARG A 1 94 ? 16.004 -9.733 -0.303 1.00 59.31 94 ARG A CA 1
ATOM 736 C C . ARG A 1 94 ? 15.124 -8.486 -0.221 1.00 59.31 94 ARG A C 1
ATOM 738 O O . ARG A 1 94 ? 15.512 -7.530 0.437 1.00 59.31 94 ARG A O 1
ATOM 745 N N . SER A 1 95 ? 13.961 -8.480 -0.865 1.00 63.97 95 SER A N 1
ATOM 746 C CA . SER A 1 95 ? 12.925 -7.464 -0.634 1.00 63.97 95 SER A CA 1
ATOM 747 C C . SER A 1 95 ? 11.709 -8.189 -0.097 1.00 63.97 95 SER A C 1
ATOM 749 O O . SER A 1 95 ? 11.188 -9.085 -0.761 1.00 63.97 95 SER A O 1
ATOM 751 N N . LYS A 1 96 ? 11.304 -7.858 1.129 1.00 68.69 96 LYS A N 1
ATOM 752 C CA . LYS A 1 96 ? 10.137 -8.479 1.758 1.00 68.69 96 LYS A CA 1
ATOM 753 C C . LYS A 1 96 ? 8.827 -7.841 1.288 1.00 68.69 96 LYS A C 1
ATOM 755 O O . LYS A 1 96 ? 7.822 -8.535 1.289 1.00 68.69 96 LYS A O 1
ATOM 760 N N . ASN A 1 97 ? 8.865 -6.592 0.807 1.00 81.62 97 ASN A N 1
ATOM 761 C CA . ASN A 1 97 ? 7.670 -5.751 0.662 1.00 81.62 97 ASN A CA 1
ATOM 762 C C . ASN A 1 97 ? 7.137 -5.599 -0.765 1.00 81.62 97 ASN A C 1
ATOM 764 O O . ASN A 1 97 ? 6.003 -5.176 -0.935 1.00 81.62 97 ASN A O 1
ATOM 768 N N . TYR 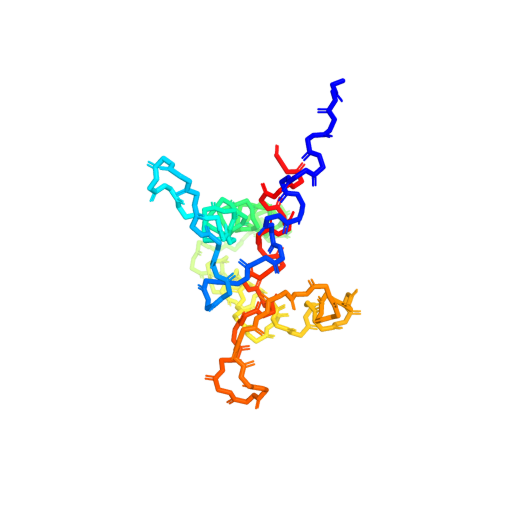A 1 98 ? 7.885 -6.040 -1.785 1.00 87.25 98 TYR A N 1
ATOM 769 C CA . TYR A 1 98 ? 7.506 -5.819 -3.189 1.00 87.25 98 TYR A CA 1
ATOM 770 C C . TYR A 1 98 ? 6.131 -6.392 -3.578 1.00 87.25 98 TYR A C 1
ATOM 772 O O . TYR A 1 98 ? 5.591 -6.030 -4.620 1.00 87.25 98 TYR A O 1
ATOM 780 N N . LYS A 1 99 ? 5.588 -7.331 -2.790 1.00 91.00 99 LYS A N 1
ATOM 781 C CA . LYS A 1 99 ? 4.249 -7.893 -3.000 1.00 91.00 99 LYS A CA 1
ATOM 782 C C . LYS A 1 99 ? 3.170 -6.942 -2.488 1.00 91.00 99 LYS A C 1
ATOM 784 O O . LYS A 1 99 ? 2.222 -6.690 -3.223 1.00 91.00 99 LYS A O 1
ATOM 789 N N . GLY A 1 100 ? 3.328 -6.425 -1.267 1.00 92.38 100 GLY A N 1
ATOM 790 C CA . GLY A 1 100 ? 2.461 -5.392 -0.701 1.00 92.38 100 GLY A CA 1
ATOM 791 C C . GLY A 1 100 ? 2.474 -4.127 -1.556 1.00 92.38 100 GLY A C 1
ATOM 792 O O . GLY A 1 100 ? 1.413 -3.667 -1.957 1.00 92.38 100 GLY A O 1
ATOM 793 N N . ASP A 1 101 ? 3.661 -3.678 -1.970 1.00 94.31 101 ASP A N 1
ATOM 794 C CA . ASP A 1 101 ? 3.829 -2.510 -2.847 1.00 94.31 101 ASP A CA 1
ATOM 795 C C . ASP A 1 101 ? 3.075 -2.691 -4.187 1.00 94.31 101 ASP A C 1
ATOM 797 O O . ASP A 1 101 ? 2.472 -1.767 -4.730 1.00 94.31 101 ASP A O 1
ATOM 801 N N . ALA A 1 102 ? 3.072 -3.910 -4.742 1.00 94.56 102 ALA A N 1
ATOM 802 C CA . ALA A 1 102 ? 2.328 -4.227 -5.963 1.00 94.56 102 ALA A CA 1
ATOM 803 C C . ALA A 1 102 ? 0.808 -4.314 -5.740 1.00 94.56 102 ALA A C 1
ATOM 805 O O . ALA A 1 102 ? 0.042 -4.018 -6.656 1.00 94.56 102 ALA A O 1
ATOM 806 N N . LEU A 1 103 ? 0.362 -4.725 -4.550 1.00 95.25 103 LEU A N 1
ATOM 807 C CA . LEU A 1 103 ? -1.052 -4.713 -4.177 1.00 95.25 103 LEU A CA 1
ATOM 808 C C . LEU A 1 103 ? -1.563 -3.276 -4.028 1.00 95.25 103 LEU A C 1
ATOM 810 O O . LEU A 1 103 ? -2.606 -2.951 -4.586 1.00 95.25 103 LEU A O 1
ATOM 814 N N . GLU A 1 104 ? -0.814 -2.415 -3.339 1.00 96.19 104 GLU A N 1
ATOM 815 C CA . GLU A 1 104 ? -1.115 -0.983 -3.233 1.00 96.19 104 GLU A CA 1
ATOM 816 C C . GLU A 1 104 ? -1.148 -0.348 -4.625 1.00 96.19 104 GLU A C 1
ATOM 818 O O . GLU A 1 104 ? -2.130 0.284 -5.000 1.00 96.19 104 GLU A O 1
ATOM 823 N N . ALA A 1 105 ? -0.146 -0.617 -5.463 1.00 96.56 105 ALA A N 1
ATOM 824 C CA . ALA A 1 105 ? -0.138 -0.121 -6.833 1.00 96.56 105 ALA A CA 1
ATOM 825 C C . ALA A 1 105 ? -1.316 -0.628 -7.681 1.00 96.56 105 ALA A C 1
ATOM 827 O O . ALA A 1 105 ? -1.807 0.095 -8.546 1.00 96.56 105 ALA A O 1
ATOM 828 N N . LEU A 1 106 ? -1.789 -1.855 -7.447 1.00 95.38 106 LEU A N 1
ATOM 829 C CA . LEU A 1 106 ? -2.986 -2.374 -8.106 1.00 95.38 106 LEU A CA 1
ATOM 830 C C . LEU A 1 106 ? -4.240 -1.615 -7.657 1.00 95.38 106 LEU A C 1
ATOM 832 O O . LEU A 1 106 ? -5.059 -1.271 -8.504 1.00 95.38 106 LEU A O 1
ATOM 836 N N . ILE A 1 107 ? -4.372 -1.312 -6.362 1.00 95.38 107 ILE A N 1
ATOM 837 C CA . ILE A 1 107 ? -5.454 -0.462 -5.837 1.00 95.38 107 ILE A CA 1
ATOM 838 C C . ILE A 1 107 ? -5.392 0.921 -6.495 1.00 95.38 107 ILE A C 1
ATOM 840 O O . ILE A 1 107 ? -6.396 1.388 -7.028 1.00 95.38 107 ILE A O 1
ATOM 844 N N . GLY A 1 108 ? -4.206 1.533 -6.549 1.00 96.00 108 GLY A N 1
ATOM 845 C CA . GLY A 1 108 ? -3.996 2.822 -7.210 1.00 96.00 108 GLY A CA 1
ATOM 846 C C . GLY A 1 108 ? -4.256 2.804 -8.721 1.00 96.00 108 GLY A C 1
ATOM 847 O O . GLY A 1 108 ? -4.520 3.847 -9.299 1.00 96.00 108 GLY A O 1
ATOM 848 N N . ALA A 1 109 ? -4.195 1.643 -9.376 1.00 94.50 109 ALA A N 1
ATOM 849 C CA . ALA A 1 109 ? -4.534 1.487 -10.792 1.00 94.50 109 ALA A CA 1
ATOM 850 C C . ALA A 1 109 ? -6.038 1.273 -11.048 1.00 94.50 109 ALA A C 1
ATOM 852 O O . ALA A 1 109 ? -6.481 1.416 -12.188 1.00 94.50 109 ALA A O 1
ATOM 853 N N . ILE A 1 110 ? -6.805 0.864 -10.030 1.00 92.94 110 ILE A N 1
ATOM 854 C CA . ILE A 1 110 ? -8.259 0.648 -10.116 1.00 92.94 110 ILE A CA 1
ATOM 855 C C . ILE A 1 110 ? -9.034 1.965 -9.983 1.00 92.94 110 ILE A C 1
ATOM 857 O O . ILE A 1 110 ? -10.117 2.078 -10.558 1.00 92.94 110 ILE A O 1
ATOM 861 N N . PHE A 1 111 ? -8.495 2.919 -9.226 1.00 88.06 111 PHE A N 1
ATOM 862 C CA . PHE A 1 111 ? -9.104 4.219 -8.942 1.00 88.06 111 PHE A CA 1
ATOM 863 C C . PHE A 1 111 ? -8.723 5.271 -9.990 1.00 88.06 111 PHE A C 1
ATOM 865 O O . PHE A 1 111 ? -9.613 6.063 -10.373 1.00 88.06 111 PHE A O 1
#

pLDDT: mean 90.29, std 10.43, range [41.88, 97.94]

Sequence (111 aa):
MPVNTSIYNTAFIHKSASIKKADGNTINNERLEFLGDAILGSVVAEMLFNTYRHQDEGFLTDMRSKIVNREVLNDLAARVGLKKLIRTRVKDGRSKNYKGDALEALIGAIF

Mean predicted aligned error: 4.89 Å